Protein AF-A0A7H8IJB4-F1 (afdb_monomer)

Nearest PDB structures (foldseek):
  8jut-assembly1_D  TM=3.041E-01  e=5.396E+00  Rattus norvegicus

Mean predicted aligned error: 4.82 Å

Foldseek 3Di:
DDAPVLLVVLLCVLQVFFDAPDPVCNVVLVVLSVQSNVLNVVLVCQCVVVVRAGPVGPVVSSVSSVVSCVVRPSDDGHGPPDD

Sequence (83 aa):
MIRTPDLLAAVLKALDIPHPATVGDVDRHDRVLADRAIHAVIALRSVVEAGGEPLLGLEWTTEYLREQLAKTPATGYVAWGER

Solvent-accessible surface area (backbone atoms only — not comparable to full-atom values): 4767 Å² total; per-residue (Å²): 135,68,48,73,67,58,40,50,52,52,39,46,61,39,65,72,52,74,60,54,61,44,81,88,30,40,71,58,50,52,51,47,44,50,58,30,42,52,47,38,50,54,48,48,45,45,23,60,79,46,76,71,57,22,95,76,36,58,50,51,46,35,48,54,44,51,56,54,46,68,77,49,54,79,67,93,63,61,36,67,88,77,125

pLDDT: mean 88.78, std 9.75, range [52.97, 98.0]

Structure (mmCIF, N/CA/C/O backbone):
data_AF-A0A7H8IJB4-F1
#
_entry.id   AF-A0A7H8IJB4-F1
#
loop_
_atom_site.group_PDB
_atom_site.id
_atom_site.type_symbol
_atom_site.label_atom_id
_atom_site.label_alt_id
_atom_site.label_comp_id
_atom_site.label_asym_id
_atom_site.label_entity_id
_atom_site.label_seq_id
_atom_site.pdbx_PDB_ins_code
_atom_site.Cartn_x
_atom_site.Cartn_y
_atom_site.Cartn_z
_atom_site.occupancy
_atom_site.B_iso_or_equiv
_atom_site.auth_seq_id
_atom_site.auth_comp_id
_atom_site.auth_asym_id
_atom_site.auth_atom_id
_atom_site.pdbx_PDB_model_num
ATOM 1 N N . MET A 1 1 ? -16.303 10.569 2.747 1.00 74.50 1 MET A N 1
ATOM 2 C CA . MET A 1 1 ? -15.956 9.648 3.846 1.00 74.50 1 MET A CA 1
ATOM 3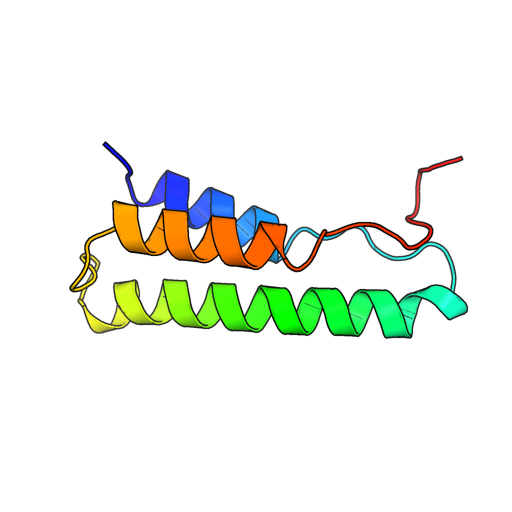 C C . MET A 1 1 ? 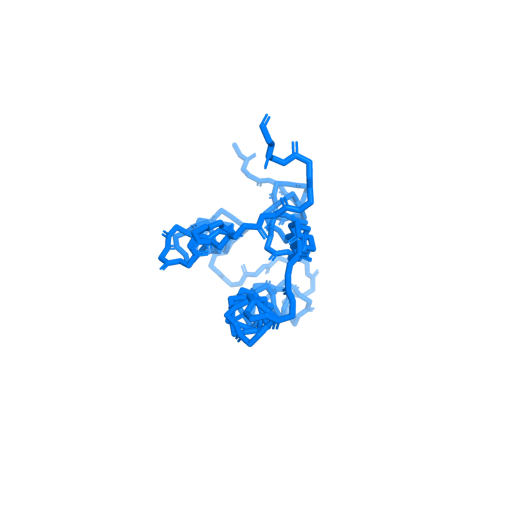-15.232 8.461 3.242 1.00 74.50 1 MET A C 1
ATOM 5 O O . MET A 1 1 ? -15.859 7.706 2.506 1.00 74.50 1 MET A O 1
ATOM 9 N N . ILE A 1 2 ? -13.923 8.370 3.473 1.00 82.88 2 ILE A N 1
ATOM 10 C CA . ILE A 1 2 ? -13.089 7.241 3.040 1.00 82.88 2 ILE A CA 1
ATOM 11 C C . ILE A 1 2 ? -13.472 6.012 3.865 1.00 82.88 2 ILE A C 1
ATOM 13 O O . ILE A 1 2 ? -13.664 6.113 5.076 1.00 82.88 2 ILE A O 1
ATOM 17 N N . ARG A 1 3 ? -13.614 4.865 3.205 1.00 88.94 3 ARG A N 1
ATOM 18 C CA . ARG A 1 3 ? -13.941 3.578 3.831 1.00 88.94 3 ARG A CA 1
ATOM 19 C C . ARG A 1 3 ? -12.876 2.541 3.491 1.00 88.94 3 ARG A C 1
ATOM 21 O O . ARG A 1 3 ? -12.060 2.743 2.597 1.00 88.94 3 ARG A O 1
ATOM 28 N N . THR A 1 4 ? -12.923 1.386 4.150 1.00 89.88 4 THR A N 1
ATOM 29 C CA . THR A 1 4 ? -12.001 0.264 3.902 1.00 89.88 4 THR A CA 1
ATOM 30 C C . THR A 1 4 ? -11.818 -0.081 2.412 1.00 89.88 4 THR A C 1
ATOM 32 O O . THR A 1 4 ? -10.676 -0.296 2.015 1.00 89.88 4 THR A O 1
ATOM 35 N N . PRO A 1 5 ? -12.857 -0.077 1.543 1.00 93.5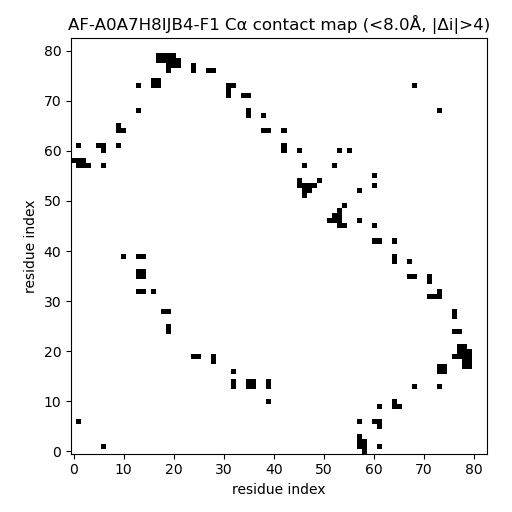6 5 PRO A N 1
ATOM 36 C CA . PRO A 1 5 ? -12.670 -0.328 0.111 1.00 93.56 5 PRO A CA 1
ATOM 37 C C . PRO A 1 5 ? -11.762 0.681 -0.603 1.00 93.56 5 PRO A C 1
ATOM 39 O O . PRO A 1 5 ? -11.051 0.297 -1.526 1.00 93.56 5 PRO A O 1
ATOM 42 N N . ASP A 1 6 ? -11.746 1.946 -0.178 1.00 94.19 6 ASP A N 1
ATOM 43 C CA . ASP A 1 6 ? -10.880 2.969 -0.775 1.00 94.19 6 ASP A CA 1
ATOM 44 C C . ASP A 1 6 ? -9.405 2.706 -0.440 1.00 94.19 6 ASP A C 1
ATOM 46 O O . ASP A 1 6 ? -8.532 2.851 -1.300 1.00 94.19 6 ASP A O 1
ATOM 50 N N . LEU A 1 7 ? -9.133 2.261 0.793 1.00 94.62 7 LEU A N 1
ATOM 51 C CA . LEU A 1 7 ? -7.807 1.801 1.197 1.00 94.62 7 LEU A CA 1
ATOM 52 C C . LEU A 1 7 ? -7.403 0.547 0.415 1.00 94.62 7 LEU A C 1
ATOM 54 O O . LEU A 1 7 ? -6.294 0.487 -0.109 1.00 94.62 7 LEU A O 1
ATOM 58 N N . LEU A 1 8 ? -8.297 -0.439 0.293 1.00 95.94 8 LEU A N 1
ATOM 59 C CA . LEU A 1 8 ? -8.025 -1.655 -0.478 1.00 95.94 8 LEU A CA 1
ATOM 60 C C . LEU A 1 8 ? -7.758 -1.343 -1.955 1.00 95.94 8 LEU A C 1
ATOM 62 O O . LEU A 1 8 ? -6.861 -1.937 -2.544 1.00 95.94 8 LEU A O 1
ATOM 66 N N . ALA A 1 9 ? -8.459 -0.371 -2.542 1.00 96.62 9 ALA A N 1
ATOM 67 C CA . ALA A 1 9 ? -8.179 0.099 -3.895 1.00 96.62 9 ALA A CA 1
ATOM 68 C C . ALA A 1 9 ? -6.784 0.742 -4.009 1.00 96.62 9 ALA A C 1
ATOM 70 O O . ALA A 1 9 ? -6.085 0.530 -5.000 1.00 96.62 9 ALA A O 1
ATOM 71 N N . ALA A 1 10 ? -6.343 1.494 -2.995 1.00 96.38 10 ALA A N 1
ATOM 72 C CA . ALA A 1 10 ? -4.987 2.041 -2.955 1.00 96.38 10 ALA A CA 1
ATOM 73 C C . ALA A 1 10 ? -3.919 0.941 -2.787 1.00 96.38 10 ALA A C 1
ATOM 75 O O . ALA A 1 10 ? -2.875 1.010 -3.432 1.00 96.38 10 ALA A O 1
ATOM 76 N N . VAL A 1 11 ? -4.195 -0.099 -1.994 1.00 97.25 11 VAL A N 1
ATOM 77 C CA . VAL A 1 11 ? -3.325 -1.281 -1.858 1.00 97.25 11 VAL A CA 1
ATOM 78 C C . VAL A 1 11 ? -3.241 -2.056 -3.172 1.00 97.25 11 VAL A C 1
ATOM 80 O O . VAL A 1 11 ? -2.141 -2.382 -3.607 1.00 97.25 11 VAL A O 1
ATOM 83 N N . LEU A 1 12 ? -4.370 -2.294 -3.847 1.00 96.88 12 LEU A N 1
ATOM 84 C CA . LEU A 1 12 ? -4.375 -2.912 -5.174 1.00 96.88 12 LEU A CA 1
ATOM 85 C C . LEU A 1 12 ? -3.539 -2.090 -6.146 1.00 96.88 12 LEU A C 1
ATOM 87 O O . LEU A 1 12 ? -2.647 -2.634 -6.776 1.00 96.88 12 LEU A O 1
ATOM 91 N N . LYS A 1 13 ? -3.721 -0.767 -6.183 1.00 94.56 13 LYS A N 1
ATOM 92 C CA . LYS A 1 13 ? -2.889 0.111 -7.011 1.00 94.56 13 LYS A CA 1
ATOM 93 C C . LYS A 1 13 ? -1.400 -0.005 -6.676 1.00 94.56 13 LYS A C 1
ATOM 95 O O . LYS A 1 13 ? -0.575 0.127 -7.574 1.00 94.56 13 LYS A O 1
ATOM 100 N N . ALA A 1 14 ? -1.033 -0.202 -5.409 1.00 95.69 14 ALA A N 1
ATOM 101 C CA . ALA A 1 14 ? 0.360 -0.362 -5.000 1.00 95.69 14 ALA A CA 1
ATOM 102 C C . ALA A 1 14 ? 1.000 -1.628 -5.592 1.00 95.69 14 ALA A C 1
ATOM 104 O O . ALA A 1 14 ? 2.154 -1.559 -6.010 1.00 95.69 14 ALA A O 1
ATOM 105 N N . LEU A 1 15 ? 0.248 -2.732 -5.640 1.00 95.00 15 LEU A N 1
ATOM 106 C CA . LEU A 1 15 ? 0.739 -4.074 -5.975 1.00 95.00 15 LEU A CA 1
ATOM 107 C C . LEU A 1 15 ? 0.480 -4.494 -7.430 1.00 95.00 15 LEU A C 1
ATOM 109 O O . LEU A 1 15 ? 1.249 -5.278 -7.976 1.00 95.00 15 LEU A O 1
ATOM 113 N N . ASP A 1 16 ? -0.582 -3.982 -8.050 1.00 93.19 16 ASP A N 1
ATOM 114 C CA . ASP A 1 16 ? -0.998 -4.281 -9.425 1.00 93.19 16 ASP A CA 1
ATOM 115 C C . ASP A 1 16 ? -0.185 -3.452 -10.425 1.00 93.19 16 ASP A C 1
ATOM 117 O O . ASP A 1 16 ? -0.661 -2.509 -11.063 1.00 93.19 16 ASP A O 1
ATOM 121 N N . ILE A 1 17 ? 1.110 -3.748 -10.462 1.00 89.25 17 ILE A N 1
ATOM 122 C CA . ILE A 1 17 ? 2.073 -3.093 -11.334 1.00 89.25 17 ILE A CA 1
ATOM 123 C C . ILE A 1 17 ? 2.246 -3.940 -12.604 1.00 89.25 17 ILE A C 1
ATOM 125 O O . ILE A 1 17 ? 2.411 -5.158 -12.499 1.00 89.25 17 ILE A O 1
ATOM 129 N N . PRO A 1 18 ? 2.241 -3.330 -13.806 1.00 87.50 18 PRO A N 1
ATOM 130 C CA . PRO A 1 18 ? 2.468 -4.059 -15.048 1.00 87.50 18 PRO A CA 1
ATOM 131 C C . PRO A 1 18 ? 3.824 -4.770 -15.069 1.00 87.50 18 PRO A C 1
ATOM 133 O O . PRO A 1 18 ? 4.858 -4.176 -14.764 1.00 87.50 18 PRO A O 1
ATOM 136 N N . HIS A 1 19 ? 3.831 -6.027 -15.512 1.00 83.31 19 HIS A N 1
ATOM 137 C CA . HIS A 1 19 ? 5.067 -6.788 -15.670 1.00 83.31 19 HIS A CA 1
ATOM 138 C C . HIS A 1 19 ? 5.959 -6.173 -16.774 1.00 83.31 19 HIS A C 1
ATOM 140 O O . HIS A 1 19 ? 5.445 -5.796 -17.837 1.00 83.31 19 HIS A O 1
ATOM 146 N N . PRO A 1 20 ? 7.288 -6.090 -16.573 1.00 86.88 20 PRO A N 1
ATOM 147 C CA . PRO A 1 20 ? 8.208 -5.511 -17.545 1.00 86.88 20 PRO A CA 1
ATOM 148 C C . PRO A 1 20 ? 8.285 -6.354 -18.823 1.00 86.88 20 PRO A C 1
ATOM 150 O O . PRO A 1 20 ? 8.298 -7.584 -18.777 1.00 86.88 20 PRO A O 1
ATOM 153 N N . ALA A 1 21 ? 8.377 -5.682 -19.974 1.00 82.56 21 ALA A N 1
ATOM 154 C CA . ALA A 1 21 ? 8.500 -6.303 -21.295 1.00 82.56 21 ALA A CA 1
ATOM 155 C C . ALA A 1 21 ? 9.892 -6.884 -21.566 1.00 82.56 21 ALA A C 1
ATOM 157 O O . ALA A 1 21 ? 10.045 -7.774 -22.405 1.00 82.56 21 ALA A O 1
ATOM 158 N N . THR A 1 22 ? 10.919 -6.360 -20.891 1.00 80.00 22 THR A N 1
ATOM 159 C CA . THR A 1 22 ? 12.317 -6.707 -21.149 1.00 80.00 22 THR A CA 1
ATOM 160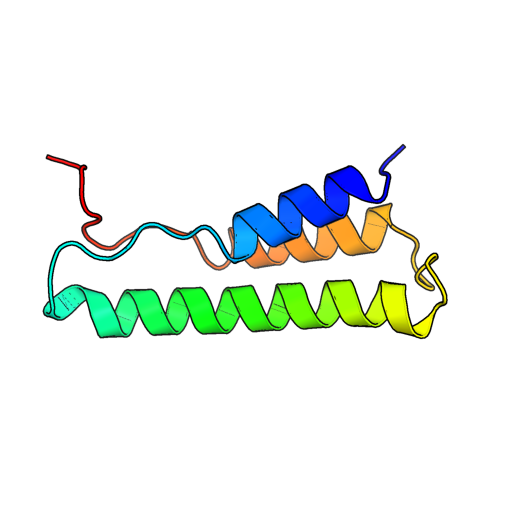 C C . THR A 1 22 ? 13.039 -7.132 -19.875 1.00 80.00 22 THR A C 1
ATOM 162 O O . THR A 1 22 ? 12.741 -6.648 -18.786 1.00 80.00 22 THR A O 1
ATOM 165 N N . VAL A 1 23 ? 14.044 -8.004 -20.018 1.00 77.38 23 VAL A N 1
ATOM 166 C CA . VAL A 1 23 ? 14.917 -8.415 -18.901 1.00 77.38 23 VAL A CA 1
ATOM 167 C C . VAL A 1 23 ? 15.661 -7.214 -18.306 1.00 77.38 23 VAL A C 1
ATOM 169 O O . VAL A 1 23 ? 15.847 -7.152 -17.098 1.00 77.38 23 VAL A O 1
ATOM 172 N N . GLY A 1 24 ? 16.043 -6.233 -19.135 1.00 78.88 24 GLY A N 1
ATOM 173 C CA . GLY A 1 24 ? 16.725 -5.017 -18.676 1.00 78.88 24 GLY A CA 1
ATOM 174 C C . GLY A 1 24 ? 15.864 -4.122 -17.778 1.00 78.88 24 GLY A C 1
ATOM 175 O O . GLY A 1 24 ? 16.406 -3.347 -16.995 1.00 78.88 24 GLY A O 1
ATOM 176 N N . ASP A 1 25 ? 14.539 -4.259 -17.854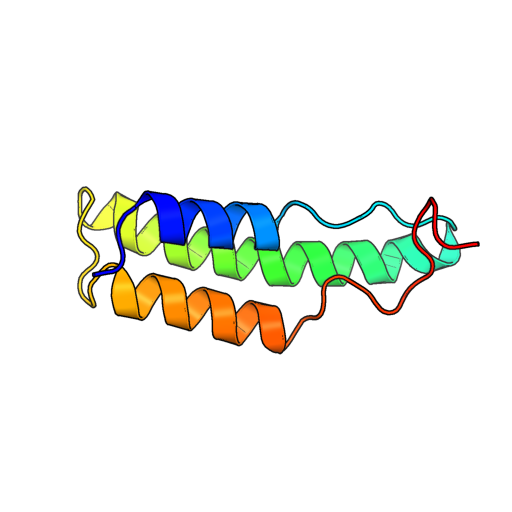 1.00 85.44 25 ASP A N 1
ATOM 177 C CA . ASP A 1 25 ? 13.586 -3.500 -17.046 1.00 85.44 25 ASP A CA 1
ATOM 178 C C . ASP A 1 25 ? 13.194 -4.206 -15.734 1.00 85.44 25 ASP A C 1
ATOM 180 O O . ASP A 1 25 ? 12.604 -3.566 -14.861 1.00 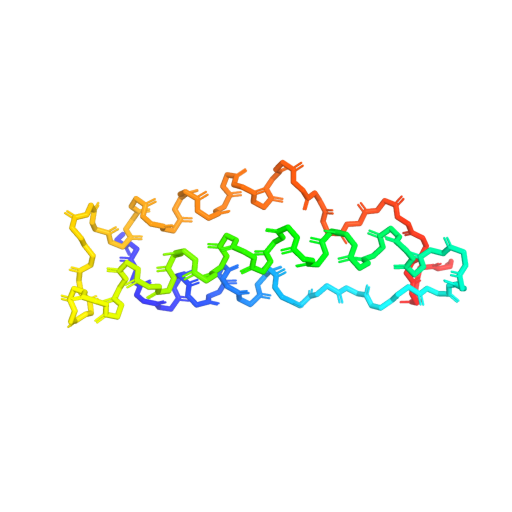85.44 25 ASP A O 1
ATOM 184 N N . VAL A 1 26 ? 13.552 -5.487 -15.553 1.00 89.19 26 VAL A N 1
ATOM 185 C CA . VAL A 1 26 ? 13.199 -6.290 -14.362 1.00 89.19 26 VAL A CA 1
ATOM 186 C C . VAL A 1 26 ? 13.748 -5.670 -13.083 1.00 89.19 26 VAL A C 1
ATOM 188 O O . VAL A 1 26 ? 12.988 -5.422 -12.154 1.00 89.19 26 VAL A O 1
ATOM 191 N N . ASP A 1 27 ? 15.031 -5.306 -13.055 1.00 89.25 27 ASP A N 1
ATOM 192 C CA . ASP A 1 27 ? 15.650 -4.707 -11.866 1.00 89.25 27 ASP A CA 1
ATOM 193 C C . ASP A 1 27 ? 14.964 -3.401 -11.440 1.00 89.25 27 ASP A C 1
ATOM 195 O O . ASP A 1 27 ? 14.897 -3.071 -10.253 1.00 89.25 27 ASP A O 1
ATOM 199 N N . ARG A 1 28 ? 14.481 -2.617 -12.411 1.00 88.62 28 ARG A N 1
ATOM 200 C CA . ARG A 1 28 ? 13.772 -1.366 -12.133 1.00 88.62 28 ARG A CA 1
ATOM 201 C C . ARG A 1 28 ? 12.352 -1.640 -11.654 1.00 88.62 28 ARG A C 1
ATOM 203 O O . ARG A 1 28 ? 11.934 -1.021 -10.677 1.00 88.62 28 ARG A O 1
ATOM 210 N N . HIS A 1 29 ? 11.643 -2.546 -12.320 1.00 91.19 29 HIS A N 1
ATOM 211 C CA . HIS A 1 29 ? 10.326 -3.010 -11.897 1.00 91.19 2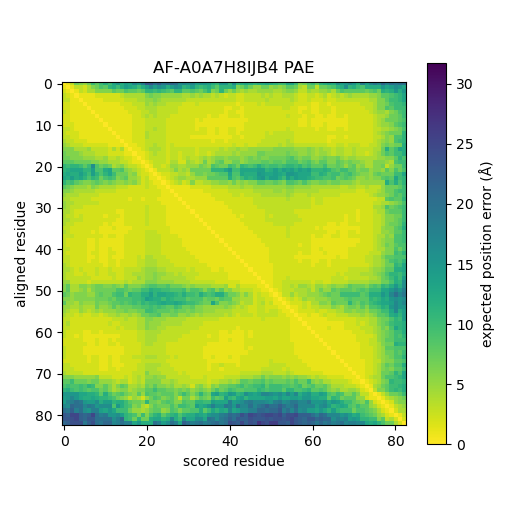9 HIS A CA 1
ATOM 212 C C . HIS A 1 29 ? 10.363 -3.523 -10.451 1.00 91.19 29 HIS A C 1
ATOM 214 O O . HIS A 1 29 ? 9.572 -3.072 -9.626 1.00 91.19 29 HIS A O 1
ATOM 220 N N . ASP A 1 30 ? 11.326 -4.381 -10.114 1.00 92.00 30 ASP A N 1
ATOM 221 C CA . ASP A 1 30 ? 11.413 -5.018 -8.799 1.00 92.00 30 ASP A CA 1
ATOM 222 C C . ASP A 1 30 ? 11.668 -4.005 -7.680 1.00 92.00 30 ASP A C 1
ATOM 224 O O . ASP A 1 30 ? 11.062 -4.103 -6.613 1.00 92.00 30 ASP A O 1
ATOM 228 N N . ARG A 1 31 ? 12.493 -2.978 -7.927 1.00 91.62 31 ARG A N 1
ATOM 229 C CA . ARG A 1 31 ? 12.689 -1.872 -6.971 1.00 91.62 31 ARG A CA 1
ATOM 230 C C . ARG A 1 31 ? 11.406 -1.075 -6.755 1.00 91.62 31 ARG A C 1
ATOM 232 O O . ARG A 1 31 ? 11.047 -0.798 -5.615 1.00 91.62 31 ARG A O 1
ATOM 239 N N . VAL A 1 32 ? 10.700 -0.736 -7.836 1.00 92.88 32 VAL A N 1
ATOM 240 C CA . VAL A 1 32 ? 9.435 0.010 -7.753 1.00 92.88 32 VAL A CA 1
ATOM 241 C C . VAL A 1 32 ? 8.375 -0.805 -7.008 1.00 92.88 32 VAL A C 1
ATOM 243 O O . VAL A 1 32 ? 7.686 -0.265 -6.142 1.00 92.88 32 VAL A O 1
ATOM 246 N N . LEU A 1 33 ? 8.260 -2.103 -7.303 1.00 94.12 33 LEU A N 1
ATOM 247 C CA . LEU A 1 33 ? 7.334 -2.998 -6.618 1.00 94.12 33 LEU A CA 1
ATOM 248 C C . LEU A 1 33 ? 7.678 -3.138 -5.133 1.00 94.12 33 LEU A C 1
ATOM 250 O O . LEU A 1 33 ? 6.782 -3.039 -4.297 1.00 94.12 33 LEU A O 1
ATOM 254 N N . ALA A 1 34 ? 8.956 -3.318 -4.794 1.00 95.25 34 ALA A N 1
ATOM 255 C CA . ALA A 1 34 ? 9.403 -3.426 -3.409 1.00 95.25 34 ALA A CA 1
ATOM 256 C C . ALA A 1 34 ? 9.071 -2.162 -2.597 1.00 95.25 34 ALA A C 1
ATOM 258 O O . ALA A 1 34 ? 8.464 -2.270 -1.528 1.00 95.25 34 ALA A O 1
ATOM 259 N N . ASP A 1 35 ? 9.386 -0.973 -3.120 1.00 95.62 35 ASP A N 1
ATOM 260 C CA . ASP A 1 35 ? 9.099 0.298 -2.443 1.00 95.62 35 ASP A CA 1
ATOM 261 C C . ASP A 1 35 ? 7.591 0.475 -2.206 1.00 95.62 35 ASP A C 1
ATOM 263 O O . ASP A 1 35 ? 7.143 0.789 -1.098 1.00 95.62 35 ASP A O 1
ATOM 267 N N . ARG A 1 36 ? 6.770 0.205 -3.227 1.00 97.00 36 ARG A N 1
ATOM 268 C CA . ARG A 1 36 ? 5.306 0.323 -3.131 1.00 97.00 36 ARG A CA 1
ATOM 269 C C . ARG A 1 36 ? 4.706 -0.709 -2.177 1.00 97.00 36 ARG A C 1
ATOM 271 O O . ARG A 1 36 ? 3.798 -0.374 -1.412 1.00 97.00 36 ARG A O 1
ATOM 278 N N . ALA A 1 37 ? 5.229 -1.936 -2.171 1.00 97.50 37 ALA A N 1
ATOM 279 C CA . ALA A 1 37 ? 4.792 -2.997 -1.270 1.00 97.50 37 ALA A CA 1
ATOM 280 C C . ALA A 1 37 ? 5.073 -2.655 0.201 1.00 97.50 37 ALA A C 1
ATOM 282 O O . ALA A 1 37 ? 4.211 -2.886 1.049 1.00 97.50 37 ALA A O 1
ATOM 283 N N . ILE A 1 38 ? 6.224 -2.045 0.512 1.00 97.94 38 ILE A N 1
ATOM 284 C CA . ILE A 1 38 ? 6.547 -1.596 1.877 1.00 97.94 38 ILE A CA 1
ATOM 285 C C . ILE A 1 38 ? 5.487 -0.614 2.389 1.00 97.94 38 ILE A C 1
ATOM 287 O O . ILE A 1 38 ? 4.975 -0.777 3.499 1.00 97.94 38 ILE A O 1
ATOM 291 N N . HIS A 1 39 ? 5.096 0.369 1.576 1.00 97.88 39 HIS A N 1
ATOM 292 C CA . HIS A 1 39 ? 4.071 1.338 1.969 1.00 97.88 39 HIS A CA 1
ATOM 293 C C . HIS A 1 39 ? 2.683 0.711 2.122 1.00 97.88 39 HIS A C 1
ATOM 295 O O . HIS A 1 39 ? 1.960 1.053 3.061 1.00 97.88 39 HIS A O 1
ATOM 301 N N . ALA A 1 40 ? 2.326 -0.244 1.259 1.00 97.81 40 ALA A N 1
ATOM 302 C CA . ALA A 1 40 ? 1.085 -0.999 1.402 1.00 97.81 40 ALA A CA 1
ATOM 303 C C . ALA A 1 40 ? 1.061 -1.805 2.713 1.00 97.81 40 ALA A C 1
ATOM 305 O O . ALA A 1 40 ? 0.061 -1.790 3.428 1.00 97.81 40 ALA A O 1
ATOM 306 N N . VAL A 1 41 ? 2.175 -2.452 3.076 1.00 98.00 41 VAL A N 1
ATOM 307 C CA . VAL A 1 41 ? 2.310 -3.188 4.344 1.00 98.00 41 VAL A CA 1
ATOM 308 C C . VAL A 1 41 ? 2.159 -2.258 5.547 1.00 98.00 41 VAL A C 1
ATOM 310 O O . VAL A 1 41 ? 1.441 -2.606 6.481 1.00 98.00 41 VAL A O 1
ATOM 313 N N . ILE A 1 42 ? 2.787 -1.078 5.532 1.00 96.38 42 ILE A N 1
ATOM 314 C CA . ILE A 1 42 ? 2.657 -0.085 6.613 1.00 96.38 42 ILE A CA 1
ATOM 315 C C . ILE A 1 42 ? 1.190 0.331 6.795 1.00 96.38 42 ILE A C 1
ATOM 317 O O . ILE A 1 42 ? 0.684 0.325 7.918 1.00 96.38 42 ILE A O 1
ATOM 321 N N . ALA A 1 43 ? 0.492 0.635 5.697 1.00 95.62 43 ALA A N 1
ATOM 322 C CA . ALA A 1 43 ? -0.915 1.030 5.727 1.00 95.62 43 ALA A CA 1
ATOM 323 C C . ALA A 1 43 ? -1.845 -0.105 6.195 1.00 95.62 43 ALA A C 1
ATOM 325 O O . ALA A 1 43 ? -2.800 0.136 6.925 1.00 95.62 43 ALA A O 1
ATOM 326 N N . LEU A 1 44 ? -1.572 -1.356 5.813 1.00 96.12 44 LEU A N 1
ATOM 327 C CA . LEU A 1 44 ? -2.356 -2.505 6.275 1.00 96.12 44 LEU A CA 1
ATOM 328 C C . LEU A 1 44 ? -2.122 -2.800 7.758 1.00 96.12 44 LEU A C 1
ATOM 330 O O . LEU A 1 44 ? -3.077 -3.085 8.480 1.00 96.12 44 LEU A O 1
ATOM 334 N N . ARG A 1 45 ? -0.874 -2.710 8.232 1.00 95.44 45 ARG A N 1
ATOM 335 C CA . ARG A 1 45 ? -0.547 -2.922 9.648 1.00 95.44 45 ARG A CA 1
ATOM 336 C C . ARG A 1 45 ? -1.257 -1.924 10.547 1.00 95.44 45 ARG A C 1
ATOM 338 O O . ARG A 1 45 ? -1.842 -2.351 11.535 1.00 95.44 45 ARG A O 1
ATOM 345 N N . SER A 1 46 ? -1.288 -0.642 10.175 1.00 92.69 46 SER A N 1
ATOM 346 C CA . SER A 1 46 ? -1.965 0.378 10.988 1.00 92.69 46 SER A CA 1
ATOM 347 C C . SER A 1 46 ? -3.452 0.074 11.199 1.00 92.69 46 SER A C 1
ATOM 349 O O . SER A 1 46 ? -3.992 0.375 12.260 1.00 92.69 46 SER A O 1
ATOM 351 N N . VAL A 1 47 ? -4.108 -0.553 10.217 1.00 92.44 47 VAL A N 1
ATOM 352 C CA . VAL A 1 47 ? -5.515 -0.967 10.295 1.00 92.44 47 VAL A CA 1
ATOM 353 C C . VAL A 1 47 ? -5.678 -2.255 11.094 1.00 92.44 47 VAL A C 1
ATOM 355 O O . VAL A 1 47 ? -6.546 -2.332 11.961 1.00 92.44 47 VAL A O 1
ATOM 358 N N . VAL A 1 48 ? -4.860 -3.272 10.811 1.00 93.69 48 VAL A N 1
ATOM 359 C CA . VAL A 1 48 ? -4.956 -4.588 11.462 1.00 93.69 48 VAL A CA 1
ATOM 360 C C . VAL A 1 48 ? -4.649 -4.485 12.954 1.00 93.69 48 VAL A C 1
ATOM 362 O O . VAL A 1 48 ? -5.412 -4.997 13.770 1.00 93.69 48 VAL A O 1
ATOM 365 N N . GLU A 1 49 ? -3.568 -3.797 13.319 1.00 92.56 49 GLU A N 1
ATOM 366 C CA . GLU A 1 49 ? -3.138 -3.641 14.714 1.00 92.56 49 GLU A CA 1
ATOM 367 C C . GLU A 1 49 ? -4.139 -2.820 15.538 1.00 92.56 49 GLU A C 1
ATOM 369 O O . GLU A 1 49 ? -4.269 -3.032 16.742 1.00 92.56 49 GLU A O 1
ATOM 374 N N . ALA A 1 50 ? -4.898 -1.935 14.890 1.00 88.94 50 ALA A N 1
ATOM 375 C CA . ALA A 1 50 ? -5.936 -1.134 15.527 1.00 88.94 50 ALA A CA 1
ATOM 376 C C . ALA A 1 50 ? -7.338 -1.779 15.492 1.00 88.94 50 ALA A C 1
ATOM 378 O O . ALA A 1 50 ? -8.320 -1.149 15.877 1.00 88.94 50 ALA A O 1
ATOM 379 N N . GLY A 1 51 ? -7.465 -3.030 15.030 1.00 86.75 51 GLY A N 1
ATOM 380 C CA . GLY A 1 51 ? -8.745 -3.748 15.011 1.00 86.75 51 GLY A CA 1
ATOM 381 C C . GLY A 1 51 ? -9.744 -3.247 13.961 1.00 86.75 51 GLY A C 1
ATOM 382 O O . GLY A 1 51 ? -10.948 -3.414 14.137 1.00 86.75 51 GLY A O 1
ATOM 383 N N . GLY A 1 52 ? -9.259 -2.647 12.871 1.00 81.81 52 GLY A N 1
ATOM 384 C CA . GLY A 1 52 ? -10.071 -2.160 11.751 1.00 81.81 52 GLY A CA 1
ATOM 385 C C . GLY A 1 52 ? -10.170 -0.638 11.654 1.00 81.81 52 GLY A C 1
ATOM 386 O O . GLY A 1 52 ? -10.467 -0.136 10.572 1.00 81.81 52 GLY A O 1
ATOM 387 N N . GLU A 1 53 ? -9.853 0.087 12.729 1.00 84.75 53 GLU A N 1
ATOM 388 C CA . GLU A 1 53 ? -9.879 1.553 12.763 1.00 84.75 53 GLU A CA 1
ATOM 389 C C . GLU A 1 53 ? -8.514 2.114 13.188 1.00 84.75 53 GLU A C 1
ATOM 391 O O . GLU A 1 53 ? -8.226 2.197 14.382 1.00 84.75 53 GLU A O 1
ATOM 396 N N . PRO A 1 54 ? -7.638 2.479 12.233 1.00 86.56 54 PRO A N 1
ATOM 397 C CA . PRO A 1 54 ? -6.297 2.977 12.533 1.00 86.56 54 PRO A CA 1
ATOM 398 C C . PRO A 1 54 ? -6.338 4.260 13.369 1.00 86.56 54 PRO A C 1
ATOM 400 O O . PRO A 1 54 ? -7.244 5.078 13.232 1.00 86.56 54 PRO A O 1
ATOM 403 N N . LEU A 1 55 ? -5.293 4.488 14.173 1.00 85.44 55 LEU A N 1
ATOM 404 C CA . LEU A 1 55 ? -5.201 5.616 15.116 1.00 85.44 55 LEU A CA 1
ATOM 405 C C . LEU A 1 55 ? -5.445 6.995 14.473 1.00 85.44 55 LEU A C 1
ATOM 407 O O . LEU A 1 55 ? -6.043 7.870 15.091 1.00 85.44 55 LEU A O 1
ATOM 411 N N . LEU A 1 56 ? -4.970 7.189 13.239 1.00 88.88 56 LEU A N 1
ATOM 412 C CA . LEU A 1 56 ? -5.126 8.437 12.478 1.00 88.88 56 LEU A CA 1
ATOM 413 C C . LEU A 1 56 ? -6.341 8.415 11.530 1.00 88.88 56 LEU A C 1
ATOM 415 O O . LEU A 1 56 ? -6.561 9.361 10.778 1.00 88.88 56 LEU A O 1
ATOM 419 N N . GLY A 1 57 ? -7.132 7.343 11.558 1.00 92.25 57 GLY A N 1
ATOM 420 C CA . GLY A 1 57 ? -8.285 7.131 10.693 1.00 92.25 57 GLY A CA 1
ATOM 421 C C . GLY A 1 57 ? -7.934 6.591 9.302 1.00 92.25 57 GLY A C 1
ATOM 422 O O . GLY A 1 57 ? -6.804 6.691 8.802 1.00 92.25 57 GLY A O 1
ATOM 423 N N . LEU A 1 58 ? -8.935 5.976 8.664 1.00 93.19 58 LEU A N 1
ATOM 424 C CA . LEU A 1 58 ? -8.808 5.405 7.318 1.00 93.19 58 LEU A CA 1
ATOM 425 C C . LEU A 1 58 ? -8.490 6.466 6.260 1.00 93.19 58 LEU A C 1
ATOM 427 O O . LEU A 1 58 ? -7.785 6.174 5.297 1.00 93.19 58 LEU A O 1
ATOM 431 N N . GLU A 1 59 ? -8.979 7.692 6.446 1.00 93.88 59 GLU A N 1
ATOM 432 C CA . GLU A 1 59 ? -8.728 8.818 5.544 1.00 93.88 59 GLU A CA 1
ATOM 433 C C . GLU A 1 59 ? -7.241 9.171 5.486 1.00 93.88 59 GLU A C 1
ATOM 435 O O . GLU A 1 59 ? -6.650 9.114 4.408 1.00 93.88 59 GLU A O 1
ATOM 440 N N . TRP A 1 60 ? -6.614 9.414 6.641 1.00 93.69 60 TRP A N 1
ATOM 441 C CA . TRP A 1 60 ? -5.181 9.699 6.711 1.00 93.69 60 TRP A CA 1
ATOM 442 C C . TRP A 1 60 ? -4.347 8.539 6.160 1.00 93.69 60 TRP A C 1
ATOM 444 O O . TRP A 1 60 ? -3.429 8.750 5.375 1.00 93.69 60 TRP A O 1
ATOM 454 N N . THR A 1 61 ? -4.698 7.300 6.520 1.00 95.50 61 THR A N 1
ATOM 455 C CA . THR A 1 61 ? -3.965 6.101 6.074 1.00 95.50 61 THR A CA 1
ATOM 456 C C . THR A 1 61 ? -4.028 5.929 4.554 1.00 95.50 61 THR A C 1
ATOM 458 O O . THR A 1 61 ? -3.032 5.581 3.916 1.00 95.50 61 THR A O 1
ATOM 461 N N . THR A 1 62 ? -5.192 6.202 3.961 1.00 96.56 62 THR A N 1
ATOM 462 C CA . THR A 1 62 ? -5.392 6.120 2.510 1.00 96.56 62 THR A CA 1
ATOM 463 C C . THR A 1 62 ? -4.630 7.223 1.785 1.00 96.56 62 THR A C 1
ATOM 465 O O . THR A 1 62 ? -3.996 6.948 0.765 1.00 96.56 62 THR A O 1
ATOM 468 N N . GLU A 1 63 ? -4.664 8.452 2.302 1.00 96.38 63 GLU A N 1
ATOM 469 C CA . GLU A 1 63 ? -3.957 9.572 1.681 1.00 96.38 63 GLU A CA 1
ATOM 470 C C . GLU A 1 63 ? -2.442 9.411 1.790 1.00 96.38 63 GLU A C 1
ATOM 472 O O . GLU A 1 63 ? -1.746 9.526 0.783 1.00 96.38 63 GLU A O 1
ATOM 477 N N . TYR A 1 64 ? -1.944 8.985 2.954 1.00 95.38 64 TYR A N 1
ATOM 478 C CA . TYR A 1 64 ? -0.546 8.599 3.131 1.00 95.38 64 TYR A CA 1
ATOM 479 C C . TYR A 1 64 ? -0.101 7.619 2.041 1.00 95.38 64 TYR A C 1
ATOM 481 O O . TYR A 1 64 ? 0.902 7.864 1.371 1.00 95.38 64 TYR A O 1
ATOM 489 N N . LEU A 1 65 ? -0.850 6.531 1.818 1.00 97.25 65 LEU A N 1
ATOM 490 C CA . LEU A 1 65 ? -0.482 5.549 0.800 1.00 97.25 65 LEU A CA 1
ATOM 491 C C . LEU A 1 65 ? -0.466 6.190 -0.594 1.00 97.25 65 LEU A C 1
ATOM 493 O O . LEU A 1 65 ? 0.514 6.036 -1.319 1.00 97.25 65 LEU A O 1
ATOM 497 N N . ARG A 1 66 ? -1.498 6.960 -0.958 1.00 96.31 66 ARG A N 1
ATOM 498 C CA . ARG A 1 66 ? -1.564 7.655 -2.257 1.00 96.31 66 ARG A CA 1
ATOM 499 C C . ARG A 1 66 ? -0.369 8.575 -2.490 1.00 96.31 66 ARG A C 1
ATOM 501 O O . ARG A 1 66 ? 0.206 8.535 -3.578 1.00 96.31 66 ARG A O 1
ATOM 508 N N . GLU A 1 67 ? 0.041 9.336 -1.480 1.00 96.94 67 GLU A N 1
ATOM 509 C CA . GLU A 1 67 ? 1.218 10.203 -1.552 1.00 96.94 67 GLU A CA 1
ATOM 510 C C . GLU A 1 67 ? 2.507 9.410 -1.802 1.00 96.94 67 GLU A C 1
ATOM 512 O O . GLU A 1 67 ? 3.347 9.831 -2.599 1.00 96.94 67 GLU A O 1
ATOM 517 N N . GLN A 1 68 ? 2.683 8.249 -1.162 1.00 96.50 68 GLN A N 1
ATOM 518 C CA . GLN A 1 68 ? 3.862 7.409 -1.406 1.00 96.50 68 GLN A CA 1
ATOM 519 C C . GLN A 1 68 ? 3.846 6.793 -2.810 1.00 96.50 68 GLN A C 1
ATOM 521 O O . GLN A 1 68 ? 4.874 6.770 -3.490 1.00 96.50 68 GLN A O 1
ATOM 526 N N . LEU A 1 69 ? 2.673 6.367 -3.292 1.00 95.00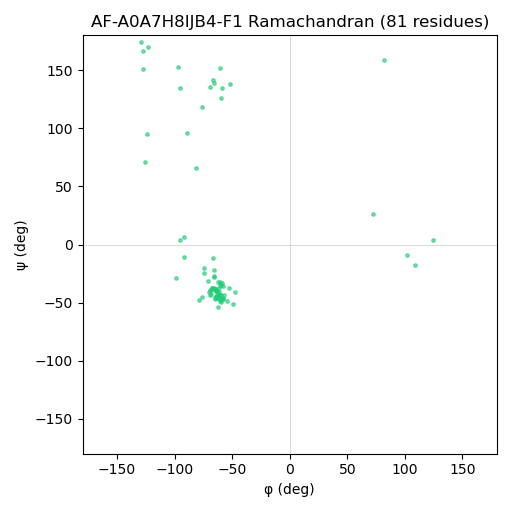 69 LEU A N 1
ATOM 527 C CA . LEU A 1 69 ? 2.522 5.840 -4.651 1.00 95.00 69 LEU A CA 1
ATOM 528 C C . LEU A 1 69 ? 2.774 6.904 -5.728 1.00 95.00 69 LEU A C 1
ATOM 530 O O . LEU A 1 69 ? 3.180 6.552 -6.834 1.00 95.00 69 LE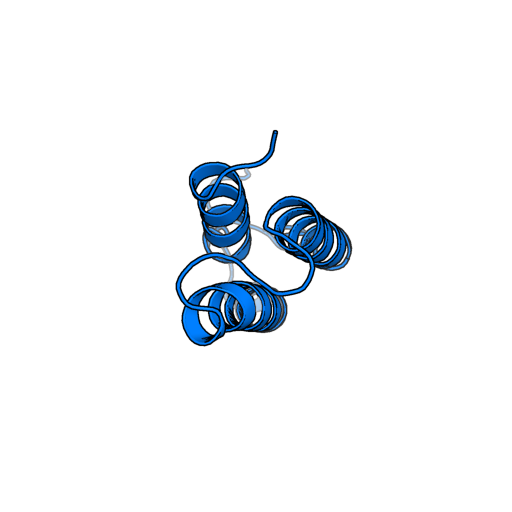U A O 1
ATOM 534 N N . ALA A 1 70 ? 2.534 8.183 -5.430 1.00 94.12 70 ALA A N 1
ATOM 535 C CA . ALA A 1 70 ? 2.852 9.287 -6.333 1.00 94.12 70 ALA A CA 1
ATOM 536 C C . ALA A 1 70 ? 4.368 9.535 -6.446 1.00 94.12 70 ALA A C 1
ATOM 538 O O . ALA A 1 70 ? 4.849 9.915 -7.511 1.00 94.12 70 ALA A O 1
ATOM 539 N N . LYS A 1 71 ? 5.129 9.273 -5.374 1.00 93.00 71 LYS A N 1
ATOM 540 C CA . LYS A 1 71 ? 6.603 9.376 -5.356 1.00 93.00 71 LYS A CA 1
ATOM 541 C C . LYS A 1 71 ? 7.290 8.224 -6.090 1.00 93.00 71 LYS A C 1
ATOM 543 O O . LYS A 1 71 ? 8.438 8.362 -6.498 1.00 93.00 71 LYS A O 1
ATOM 548 N N . THR A 1 72 ? 6.588 7.108 -6.269 1.00 88.56 72 THR A N 1
ATOM 549 C CA . THR A 1 72 ? 7.089 5.884 -6.908 1.00 88.56 72 THR A CA 1
ATOM 550 C C . THR A 1 72 ? 6.166 5.466 -8.055 1.00 88.56 72 THR A C 1
ATOM 552 O O . THR A 1 72 ? 5.421 4.493 -7.917 1.00 88.56 72 THR A O 1
ATOM 555 N N . PRO A 1 73 ? 6.140 6.199 -9.189 1.00 85.44 73 PRO A N 1
ATOM 556 C CA . PRO A 1 73 ? 5.247 5.882 -10.299 1.00 85.44 73 PRO A CA 1
ATOM 557 C C . PRO A 1 73 ? 5.364 4.416 -10.722 1.00 85.44 73 PRO A C 1
ATOM 559 O O . PRO A 1 73 ? 6.463 3.874 -10.814 1.00 85.44 73 PRO A O 1
ATOM 562 N N . ALA A 1 74 ? 4.222 3.779 -10.992 1.00 81.31 74 ALA A N 1
ATOM 563 C CA . ALA A 1 74 ? 4.172 2.371 -11.389 1.00 81.31 74 ALA A CA 1
ATOM 564 C C . ALA A 1 74 ? 4.821 2.111 -12.760 1.00 81.31 74 ALA A C 1
ATOM 566 O O . ALA A 1 74 ? 5.040 0.961 -13.110 1.00 81.31 74 ALA A O 1
ATOM 567 N N . THR A 1 75 ? 5.122 3.161 -13.526 1.00 73.62 75 THR A N 1
ATOM 568 C CA . THR A 1 75 ? 5.652 3.102 -14.892 1.00 73.62 75 THR A CA 1
ATOM 569 C C . THR A 1 75 ? 6.904 3.976 -15.040 1.00 73.62 75 THR A C 1
ATOM 571 O O . THR A 1 75 ? 7.319 4.676 -14.113 1.00 73.62 75 THR A O 1
ATOM 574 N N . GLY A 1 76 ? 7.550 3.913 -16.206 1.00 69.81 76 GLY A N 1
ATOM 575 C CA . GLY A 1 76 ? 8.865 4.521 -16.467 1.00 69.81 76 GLY A CA 1
ATOM 576 C C . GLY A 1 76 ? 9.912 3.523 -16.972 1.00 69.81 76 GLY A C 1
ATOM 577 O O . GLY A 1 76 ? 11.073 3.887 -17.151 1.00 69.81 76 GLY A O 1
ATOM 578 N N . TYR A 1 77 ? 9.486 2.283 -17.187 1.00 67.75 77 TYR A N 1
ATOM 579 C CA . TYR A 1 77 ? 10.151 1.191 -17.893 1.00 67.75 77 TYR A CA 1
ATOM 580 C C . TYR A 1 77 ? 9.181 0.652 -18.958 1.00 67.75 77 TYR A C 1
ATOM 582 O O . TYR A 1 77 ? 7.996 0.993 -18.916 1.00 67.75 77 TYR A O 1
ATOM 590 N N . VAL A 1 78 ? 9.656 -0.158 -19.912 1.00 68.25 78 VAL A N 1
ATOM 591 C CA . VAL A 1 78 ? 8.786 -0.710 -20.964 1.00 68.25 78 VAL A CA 1
ATOM 592 C C . VAL A 1 78 ? 7.949 -1.846 -20.376 1.00 68.25 78 VAL A C 1
ATOM 594 O O . VAL A 1 78 ? 8.491 -2.855 -19.922 1.00 68.25 78 VAL A O 1
ATOM 597 N N . ALA A 1 79 ? 6.627 -1.693 -20.376 1.00 69.44 79 ALA A N 1
ATOM 598 C CA . ALA A 1 79 ? 5.688 -2.712 -19.911 1.00 69.44 79 ALA A CA 1
ATOM 599 C C . ALA A 1 79 ? 5.132 -3.543 -21.077 1.00 69.44 79 ALA A C 1
ATOM 601 O O . ALA A 1 79 ? 5.037 -3.072 -22.214 1.00 69.44 79 ALA A O 1
ATOM 602 N N . TRP A 1 80 ? 4.745 -4.794 -20.813 1.00 64.62 80 TRP A N 1
ATOM 603 C CA . TRP A 1 80 ? 4.054 -5.607 -21.819 1.00 64.62 80 TRP A CA 1
ATOM 604 C C . TRP A 1 80 ? 2.744 -4.930 -22.254 1.00 64.62 80 TRP A C 1
ATOM 606 O O . TRP A 1 80 ? 1.892 -4.636 -21.422 1.00 64.62 80 TRP A O 1
ATOM 616 N N . GLY A 1 81 ? 2.565 -4.722 -23.564 1.00 63.22 81 GLY A N 1
ATOM 617 C CA . GLY A 1 81 ? 1.338 -4.155 -24.145 1.00 63.22 81 GLY A CA 1
ATOM 618 C C . GLY A 1 81 ? 1.411 -2.672 -24.530 1.00 63.22 81 GLY A C 1
ATOM 619 O O . GLY A 1 81 ? 0.523 -2.204 -25.237 1.00 63.22 81 GLY A O 1
ATOM 620 N N . GLU A 1 82 ? 2.472 -1.955 -24.155 1.00 62.34 82 GLU A N 1
ATOM 621 C CA . GLU A 1 82 ? 2.770 -0.615 -24.674 1.00 62.34 82 GLU A CA 1
ATOM 622 C C . GLU A 1 82 ? 3.637 -0.748 -25.943 1.00 62.34 82 GLU A C 1
ATOM 624 O O . GLU A 1 82 ? 4.853 -0.937 -25.860 1.00 62.34 82 GLU A O 1
ATOM 629 N N . ARG A 1 83 ? 3.017 -0.724 -27.133 1.00 52.97 83 ARG A N 1
ATOM 630 C CA . ARG A 1 83 ? 3.722 -0.679 -28.426 1.00 52.97 83 ARG A CA 1
ATOM 631 C C . ARG A 1 83 ? 3.079 0.307 -29.387 1.00 52.97 83 ARG A C 1
ATOM 633 O O . ARG A 1 83 ? 1.832 0.301 -29.470 1.00 52.97 83 ARG A O 1
#

Secondary structure (DSSP, 8-state):
---HHHHHHHHHHHH-PPPBSSHHHHHHHHHHHHHHHHHHHHHHHHHHHTTTS-TTHHHHHHHHHHHHHHHS-S-SSPBTT--

Radius of gyration: 14.26 Å; Cα contacts (8 Å, |Δi|>4): 82; chains: 1; bounding box: 33×19×44 Å